Protein AF-A0A101F1X0-F1 (afdb_monomer_lite)

Sequence (66 aa):
MFVSEHSQDHGGIKMARFPEAEARIFRKYICMRCGATNPWKAEKCRKCGYKGLRAKAKEPRGGVGR

Radius of gyration: 19.19 Å; chains: 1; bounding box: 55×28×38 Å

Secondary structure (DSSP, 8-state):
------------------HHHHHHHHSEEEETTT--EEETT-SS-TTT----EEEPPSS-------

pLDDT: mean 73.68, std 12.96, range [45.28, 89.31]

Foldseek 3Di:
DDPPDPPPCPPDPPPDDDVVVLCVVQQWWAAPPPRDTHHNPDCADPPPRDRDIHGRDSDPPDPPDD

Structure (mmCIF, N/CA/C/O backbone):
data_AF-A0A101F1X0-F1
#
_entry.id   AF-A0A101F1X0-F1
#
loop_
_atom_site.group_PDB
_atom_site.id
_atom_site.type_symbol
_atom_site.label_atom_id
_atom_site.label_alt_id
_atom_site.label_comp_id
_atom_site.label_asym_id
_atom_site.label_entity_id
_atom_site.label_seq_id
_atom_site.pdbx_PDB_ins_code
_atom_site.Cartn_x
_atom_site.Cartn_y
_atom_site.Cartn_z
_atom_site.occupancy
_atom_site.B_iso_or_equiv
_atom_site.auth_seq_id
_atom_site.auth_comp_id
_atom_site.auth_asym_id
_atom_site.auth_atom_id
_atom_site.pdbx_PDB_model_num
ATOM 1 N N . MET A 1 1 ? 48.921 -4.027 -23.265 1.00 45.28 1 MET A N 1
ATOM 2 C CA . MET A 1 1 ? 48.170 -3.308 -22.216 1.00 45.28 1 MET A CA 1
ATOM 3 C C . MET A 1 1 ? 46.701 -3.480 -22.558 1.00 45.28 1 MET A C 1
ATOM 5 O O . MET A 1 1 ? 46.236 -2.902 -23.528 1.00 45.28 1 MET A O 1
ATOM 9 N N . PHE A 1 2 ? 46.067 -4.454 -21.906 1.00 48.84 2 PHE A N 1
ATOM 10 C CA . PHE A 1 2 ? 44.792 -5.056 -22.296 1.00 48.84 2 PHE A CA 1
ATOM 11 C C . PHE A 1 2 ? 43.621 -4.160 -21.879 1.00 48.84 2 PHE A C 1
ATOM 13 O O . PHE A 1 2 ? 43.200 -4.195 -20.725 1.00 48.84 2 PHE A O 1
ATOM 20 N N . VAL A 1 3 ? 43.081 -3.380 -22.816 1.00 56.97 3 VAL A N 1
ATOM 21 C CA . VAL A 1 3 ? 41.745 -2.788 -22.675 1.00 56.97 3 VAL A CA 1
ATOM 22 C C . VAL A 1 3 ? 40.746 -3.928 -22.867 1.00 56.97 3 VAL A C 1
ATOM 24 O O . VAL A 1 3 ? 40.393 -4.281 -23.984 1.00 56.97 3 VAL A O 1
ATOM 27 N N . SER A 1 4 ? 40.390 -4.597 -21.771 1.00 54.50 4 SER A N 1
ATOM 28 C CA . SER A 1 4 ? 39.301 -5.576 -21.759 1.00 54.50 4 SER A CA 1
ATOM 29 C C . SER A 1 4 ? 38.025 -4.813 -21.432 1.00 54.50 4 SER A C 1
ATOM 31 O O . SER A 1 4 ? 37.714 -4.566 -20.266 1.00 54.50 4 SER A O 1
ATOM 33 N N . GLU A 1 5 ? 37.360 -4.357 -22.489 1.00 61.41 5 GLU A N 1
ATOM 34 C CA . GLU A 1 5 ? 36.022 -3.776 -22.479 1.00 61.41 5 GLU A CA 1
ATOM 35 C C . GLU A 1 5 ? 35.061 -4.681 -21.695 1.00 61.41 5 GLU A C 1
ATOM 37 O O . GLU A 1 5 ? 34.658 -5.748 -22.149 1.00 61.41 5 GLU A O 1
ATOM 42 N N . HIS A 1 6 ? 34.687 -4.250 -20.489 1.00 63.03 6 HIS A N 1
ATOM 43 C CA . HIS A 1 6 ? 33.492 -4.743 -19.811 1.00 63.03 6 HIS A CA 1
ATOM 44 C C . HIS A 1 6 ? 32.277 -4.102 -20.495 1.00 63.03 6 HIS A C 1
ATOM 46 O O . HIS A 1 6 ? 31.720 -3.112 -20.014 1.00 63.03 6 HIS A O 1
ATOM 52 N N . SER A 1 7 ? 31.886 -4.650 -21.643 1.00 59.28 7 SER A N 1
ATOM 53 C CA . SER A 1 7 ? 30.619 -4.365 -22.316 1.00 59.28 7 SER A CA 1
ATOM 54 C C . SER A 1 7 ? 29.472 -4.920 -21.471 1.00 59.28 7 SER A C 1
ATOM 56 O O . SER A 1 7 ? 29.064 -6.075 -21.562 1.00 59.28 7 SER A O 1
ATOM 58 N N . GLN A 1 8 ? 28.978 -4.078 -20.565 1.00 60.91 8 GLN A N 1
ATOM 59 C CA . GLN A 1 8 ? 27.748 -4.312 -19.821 1.00 60.91 8 GLN A CA 1
ATOM 60 C C . GLN A 1 8 ? 26.551 -4.009 -20.724 1.00 60.91 8 GLN A C 1
ATOM 62 O O . GLN A 1 8 ? 25.897 -2.974 -20.587 1.00 60.91 8 GLN A O 1
ATOM 67 N N . ASP A 1 9 ? 26.250 -4.924 -21.640 1.00 55.94 9 ASP A N 1
ATOM 68 C CA . ASP A 1 9 ? 24.962 -4.956 -22.322 1.00 55.94 9 ASP A CA 1
ATOM 69 C C . ASP A 1 9 ? 23.895 -5.406 -21.317 1.00 55.94 9 ASP A C 1
ATOM 71 O O . ASP A 1 9 ? 23.484 -6.568 -21.268 1.00 55.94 9 ASP A O 1
ATOM 75 N N . HIS A 1 10 ? 23.433 -4.470 -20.481 1.00 62.09 10 HIS A N 1
ATOM 76 C CA . HIS A 1 10 ? 22.186 -4.607 -19.727 1.00 62.09 10 HIS A CA 1
ATOM 77 C C . HIS A 1 10 ? 21.029 -4.555 -20.727 1.00 62.09 10 HIS A C 1
ATOM 79 O O . HIS A 1 10 ? 20.300 -3.569 -20.831 1.00 62.09 10 HIS A O 1
ATOM 85 N N . GLY A 1 11 ? 20.908 -5.626 -21.515 1.00 51.25 11 GLY A N 1
ATOM 86 C CA . GLY A 1 11 ? 19.815 -5.874 -22.433 1.00 51.25 11 GLY A CA 1
ATOM 87 C C . GLY A 1 11 ? 18.515 -5.692 -21.673 1.00 51.25 11 GLY A C 1
ATOM 88 O O . GLY A 1 11 ? 18.210 -6.452 -20.754 1.00 51.25 11 GLY A O 1
ATOM 89 N N . GLY A 1 12 ? 17.792 -4.631 -22.035 1.00 55.78 12 GLY A N 1
ATOM 90 C CA . GLY A 1 12 ? 16.574 -4.197 -21.377 1.00 55.78 12 GLY A CA 1
ATOM 91 C C . GLY A 1 12 ? 15.623 -5.366 -21.166 1.00 55.78 12 GLY A C 1
ATOM 92 O O . GLY A 1 12 ? 14.957 -5.823 -22.098 1.00 55.78 12 GLY A O 1
ATOM 93 N N . ILE A 1 13 ? 15.546 -5.829 -19.917 1.00 56.69 13 ILE A N 1
ATOM 94 C CA . ILE A 1 13 ? 14.518 -6.746 -19.447 1.00 56.69 13 ILE A CA 1
ATOM 95 C C . ILE A 1 13 ? 13.227 -5.933 -19.440 1.00 56.69 13 ILE A C 1
ATOM 97 O O . ILE A 1 13 ? 12.856 -5.280 -18.466 1.00 56.69 13 ILE A O 1
ATOM 101 N N . LYS A 1 14 ? 12.566 -5.930 -20.596 1.00 59.38 14 LYS A N 1
ATOM 102 C CA . LYS A 1 14 ? 11.196 -5.464 -20.790 1.00 59.38 14 LYS A CA 1
ATOM 103 C C . LYS A 1 14 ? 10.377 -6.180 -19.715 1.00 59.38 14 LYS A C 1
ATOM 105 O O . LYS A 1 14 ? 10.289 -7.404 -19.754 1.00 59.38 14 LYS A O 1
ATOM 110 N N . MET A 1 15 ? 9.878 -5.450 -18.715 1.00 59.53 15 MET A N 1
ATOM 111 C CA . MET A 1 15 ? 9.140 -6.015 -17.580 1.00 59.53 15 MET A CA 1
ATOM 112 C C . MET A 1 15 ? 7.955 -6.840 -18.097 1.00 59.53 15 MET A C 1
ATOM 114 O O . MET A 1 15 ? 6.897 -6.292 -18.406 1.00 59.53 15 MET A O 1
ATOM 118 N N . ALA A 1 16 ? 8.137 -8.155 -18.215 1.00 69.31 16 ALA A N 1
ATOM 119 C CA . ALA A 1 16 ? 7.061 -9.068 -18.551 1.00 69.31 16 ALA A CA 1
ATOM 120 C C . ALA A 1 16 ? 5.966 -8.919 -17.483 1.00 69.31 16 ALA A C 1
ATOM 122 O O . ALA A 1 16 ? 6.226 -8.993 -16.278 1.00 69.31 16 ALA A O 1
ATOM 123 N N . ARG A 1 17 ? 4.740 -8.613 -17.921 1.00 65.12 17 ARG A N 1
ATOM 124 C CA . ARG A 1 17 ? 3.603 -8.394 -17.024 1.00 65.12 17 ARG A CA 1
ATOM 125 C C . ARG A 1 17 ? 3.075 -9.743 -16.551 1.00 65.12 17 ARG A C 1
ATOM 127 O O . ARG A 1 17 ? 2.315 -10.399 -17.253 1.00 65.12 17 ARG A O 1
ATOM 134 N N . PHE A 1 18 ? 3.488 -10.145 -15.352 1.00 77.81 18 PHE A N 1
ATOM 135 C CA . PHE A 1 18 ? 2.994 -11.347 -14.685 1.00 77.81 18 PHE A CA 1
ATOM 136 C C . PHE A 1 18 ? 1.859 -10.990 -13.709 1.00 77.81 18 PHE A C 1
ATOM 138 O O . PHE A 1 18 ? 2.140 -10.462 -12.627 1.00 77.81 18 PHE A O 1
ATOM 145 N N . PRO A 1 19 ? 0.588 -11.304 -14.020 1.00 77.75 19 PRO A N 1
ATOM 146 C CA . PRO A 1 19 ? -0.549 -10.916 -13.179 1.00 77.75 19 PRO A CA 1
ATOM 147 C C . PRO A 1 19 ? -0.508 -11.544 -11.772 1.00 77.75 19 PRO A C 1
ATOM 149 O O . PRO A 1 19 ? -0.931 -10.919 -10.795 1.00 77.75 19 PRO A O 1
ATOM 152 N N . GLU A 1 20 ? 0.062 -12.745 -11.626 1.00 79.88 20 GLU A N 1
ATOM 153 C CA . GLU A 1 20 ? 0.268 -13.394 -10.322 1.00 79.88 20 GLU A CA 1
ATOM 154 C C . GLU A 1 20 ? 1.240 -12.621 -9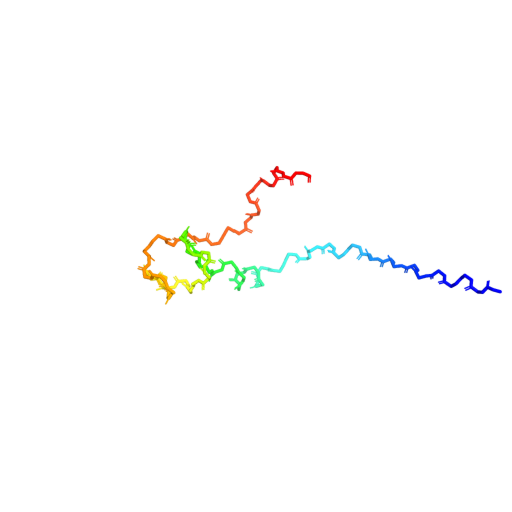.418 1.00 79.88 20 GLU A C 1
ATOM 156 O O . GLU A 1 20 ? 0.972 -12.403 -8.229 1.00 79.88 20 GLU A O 1
ATOM 161 N N . ALA A 1 21 ? 2.356 -12.158 -9.986 1.00 79.69 21 ALA A N 1
ATOM 162 C CA . ALA A 1 21 ? 3.365 -11.402 -9.255 1.00 79.69 21 ALA A CA 1
ATOM 163 C C . ALA A 1 21 ? 2.828 -10.026 -8.842 1.00 79.69 21 ALA A C 1
ATOM 165 O O . ALA A 1 21 ? 2.996 -9.611 -7.691 1.00 79.69 21 ALA A O 1
ATOM 166 N N . GLU A 1 22 ? 2.101 -9.352 -9.736 1.00 74.25 22 GLU A N 1
ATOM 167 C CA . GLU A 1 22 ? 1.433 -8.085 -9.436 1.00 74.25 22 GLU A CA 1
ATOM 168 C C . GLU A 1 22 ? 0.491 -8.230 -8.238 1.00 74.25 22 GLU A C 1
ATOM 170 O O . GLU A 1 22 ? 0.561 -7.467 -7.270 1.00 74.25 22 GLU A O 1
ATOM 175 N N . ALA A 1 23 ? -0.349 -9.262 -8.240 1.00 77.88 23 ALA A N 1
ATOM 176 C CA . ALA A 1 23 ? -1.282 -9.486 -7.153 1.00 77.88 23 ALA A CA 1
ATOM 17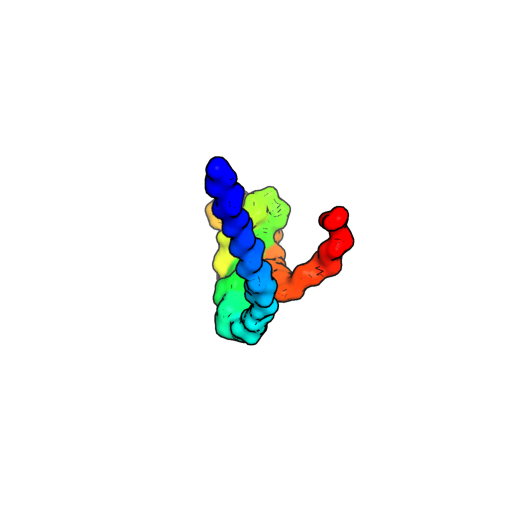7 C C . ALA A 1 23 ? -0.554 -9.73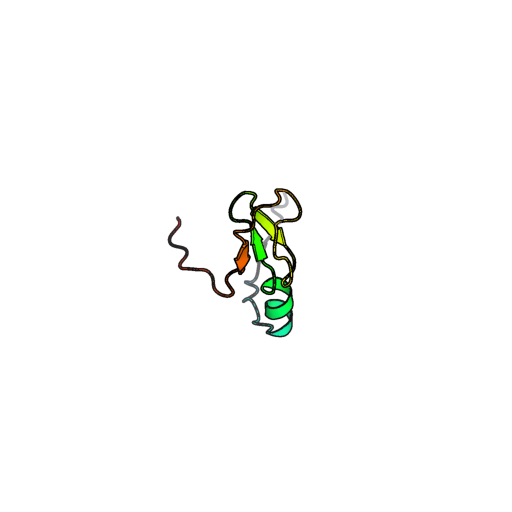8 -5.816 1.00 77.88 23 ALA A C 1
ATOM 179 O O . ALA A 1 23 ? -1.042 -9.318 -4.767 1.00 77.88 23 ALA A O 1
ATOM 180 N N . ARG A 1 24 ? 0.621 -10.378 -5.807 1.00 78.25 24 ARG A N 1
ATOM 181 C CA . ARG A 1 24 ? 1.415 -10.581 -4.578 1.00 78.25 24 ARG A CA 1
ATOM 182 C C . ARG A 1 24 ? 2.087 -9.297 -4.078 1.00 78.25 24 ARG A C 1
ATOM 184 O O . ARG A 1 24 ? 2.234 -9.093 -2.870 1.00 78.25 24 ARG A O 1
ATOM 191 N N . ILE A 1 25 ? 2.497 -8.423 -4.990 1.00 80.75 25 ILE A N 1
ATOM 192 C CA . ILE A 1 25 ? 3.241 -7.201 -4.668 1.00 80.75 25 ILE A CA 1
ATOM 193 C C . ILE A 1 25 ? 2.300 -6.064 -4.247 1.00 80.75 25 ILE A C 1
ATOM 195 O O . ILE A 1 25 ? 2.614 -5.335 -3.297 1.00 80.75 25 ILE A O 1
ATOM 199 N N . PHE A 1 26 ? 1.157 -5.919 -4.922 1.00 80.12 26 PHE A N 1
ATOM 200 C CA . PHE A 1 26 ? 0.240 -4.787 -4.753 1.00 80.12 26 PHE A CA 1
ATOM 201 C C . PHE A 1 26 ? -0.860 -5.006 -3.708 1.00 80.12 26 PHE A C 1
ATOM 203 O O . PHE A 1 26 ? -1.407 -4.023 -3.212 1.00 80.12 26 PHE A O 1
ATOM 210 N N . ARG A 1 27 ? -1.141 -6.248 -3.280 1.00 83.44 27 ARG A N 1
ATOM 211 C CA . ARG A 1 27 ? -2.091 -6.553 -2.184 1.00 83.44 27 ARG A CA 1
ATOM 212 C C . ARG A 1 27 ? -1.525 -6.213 -0.795 1.00 83.44 27 ARG A C 1
ATOM 214 O O . ARG A 1 27 ? -1.484 -7.046 0.109 1.00 83.44 27 ARG A O 1
ATOM 221 N N . LYS A 1 28 ? -1.043 -4.983 -0.621 1.00 87.12 28 LYS A N 1
ATOM 222 C CA . LYS A 1 28 ? -0.482 -4.467 0.632 1.00 87.12 28 LYS A CA 1
ATOM 223 C C . LYS A 1 28 ? -0.964 -3.042 0.875 1.00 87.12 28 LYS A C 1
ATOM 225 O O . LYS A 1 28 ? -1.099 -2.248 -0.057 1.00 87.12 28 LYS A O 1
ATOM 230 N N . TYR A 1 29 ? -1.158 -2.712 2.142 1.00 88.12 29 TYR A N 1
ATOM 231 C CA . TYR A 1 29 ? -1.436 -1.354 2.580 1.00 88.12 29 TYR A CA 1
ATOM 232 C C . TYR A 1 29 ? -0.149 -0.655 3.001 1.00 88.12 29 TYR A C 1
ATOM 234 O O . TYR A 1 29 ? 0.786 -1.283 3.486 1.00 88.12 29 TYR A O 1
ATOM 242 N N . ILE A 1 30 ? -0.092 0.659 2.848 1.00 86.81 30 ILE A N 1
ATOM 243 C CA . ILE A 1 30 ? 1.026 1.488 3.285 1.00 86.81 30 ILE A CA 1
ATOM 244 C C . ILE A 1 30 ? 0.473 2.525 4.253 1.00 86.81 30 ILE A C 1
ATOM 246 O O . ILE A 1 30 ? -0.515 3.198 3.965 1.00 86.81 30 ILE A O 1
ATOM 250 N N . CYS A 1 31 ? 1.093 2.641 5.422 1.00 89.00 31 CYS A N 1
ATOM 251 C CA . CYS A 1 31 ? 0.704 3.662 6.384 1.00 89.00 31 CYS A CA 1
ATOM 252 C C . CYS A 1 31 ? 1.081 5.055 5.866 1.00 89.00 31 CYS A C 1
ATOM 254 O O . CYS A 1 31 ? 2.213 5.268 5.433 1.00 89.00 31 CYS A O 1
ATOM 256 N N . MET A 1 32 ? 0.159 6.013 5.965 1.00 86.12 32 MET A N 1
ATOM 257 C CA . MET A 1 32 ? 0.412 7.397 5.552 1.00 86.12 32 MET A CA 1
ATOM 258 C C . MET A 1 32 ? 1.299 8.181 6.528 1.00 86.12 32 MET A C 1
ATOM 260 O O . MET A 1 32 ? 1.865 9.190 6.134 1.00 86.12 32 MET A O 1
ATOM 264 N N . ARG A 1 33 ? 1.459 7.712 7.775 1.00 85.88 33 ARG A N 1
ATOM 265 C CA . ARG A 1 33 ? 2.295 8.373 8.793 1.00 85.88 33 ARG A CA 1
ATOM 266 C C . ARG A 1 33 ? 3.739 7.863 8.810 1.00 85.88 33 ARG A C 1
ATOM 268 O O . ARG A 1 33 ? 4.660 8.659 8.870 1.00 85.88 33 ARG A O 1
ATOM 275 N N . CYS A 1 34 ? 3.943 6.545 8.792 1.00 85.88 34 CYS A N 1
ATOM 276 C CA . CYS A 1 34 ? 5.276 5.941 8.957 1.00 85.88 34 CYS A CA 1
ATOM 277 C C . CYS A 1 34 ? 5.804 5.215 7.711 1.00 85.88 34 CYS A C 1
ATOM 279 O O . CYS A 1 34 ? 6.895 4.657 7.755 1.00 85.88 34 CYS A O 1
ATOM 281 N N . GLY A 1 35 ? 5.020 5.125 6.632 1.00 82.00 35 GLY A N 1
ATOM 282 C CA . GLY A 1 35 ? 5.422 4.418 5.411 1.00 82.00 35 GLY A CA 1
ATOM 283 C C . GLY A 1 35 ? 5.531 2.892 5.548 1.00 82.00 35 GLY A C 1
ATOM 284 O O . GLY A 1 35 ? 5.866 2.216 4.578 1.00 82.00 35 GLY A O 1
ATOM 285 N N . ALA A 1 36 ? 5.226 2.318 6.718 1.00 86.56 36 ALA A N 1
ATOM 286 C CA . ALA A 1 36 ? 5.303 0.877 6.929 1.00 86.56 36 ALA A CA 1
ATOM 287 C C . ALA A 1 36 ? 4.305 0.122 6.041 1.00 86.56 36 ALA A C 1
ATOM 289 O O . ALA A 1 36 ? 3.157 0.547 5.861 1.00 86.56 36 ALA A O 1
ATOM 290 N N . THR A 1 37 ? 4.741 -1.034 5.536 1.00 85.19 37 THR A N 1
ATOM 291 C CA . THR A 1 37 ? 3.892 -1.921 4.740 1.00 85.19 37 THR A CA 1
ATOM 292 C C . THR A 1 37 ? 3.095 -2.842 5.663 1.00 85.19 37 THR A C 1
ATOM 294 O O . THR A 1 37 ? 3.644 -3.596 6.467 1.00 85.19 37 THR A O 1
ATOM 297 N N . ASN A 1 38 ? 1.778 -2.774 5.551 1.00 86.69 38 ASN A N 1
ATOM 298 C CA . ASN A 1 38 ? 0.805 -3.511 6.338 1.00 86.69 38 ASN A CA 1
ATOM 299 C C . ASN A 1 38 ? 0.071 -4.540 5.452 1.00 86.69 38 ASN A C 1
ATOM 301 O O . ASN A 1 38 ? -0.006 -4.370 4.231 1.00 86.69 38 ASN A O 1
ATOM 305 N N . PRO A 1 39 ? -0.449 -5.629 6.044 1.00 85.94 39 PRO A N 1
ATOM 306 C CA . PRO A 1 39 ? -1.185 -6.653 5.313 1.00 85.94 39 PRO A CA 1
ATOM 307 C C . PRO A 1 39 ? -2.562 -6.124 4.888 1.00 85.94 39 PRO A C 1
ATOM 309 O O . PRO A 1 39 ? -3.086 -5.202 5.505 1.00 85.94 39 PRO A O 1
ATOM 312 N N . TRP A 1 40 ? -3.171 -6.741 3.871 1.00 81.12 40 TRP A N 1
ATOM 313 C CA . TRP A 1 40 ? -4.467 -6.334 3.297 1.00 81.12 40 TRP A CA 1
ATOM 314 C C . TRP A 1 40 ? -5.663 -6.374 4.272 1.00 81.12 40 TRP A C 1
ATOM 316 O O . TRP A 1 40 ? -6.733 -5.877 3.963 1.00 81.12 40 TRP A O 1
ATOM 326 N N . LYS A 1 41 ? -5.518 -6.965 5.459 1.00 81.88 41 LYS A N 1
ATOM 327 C CA . L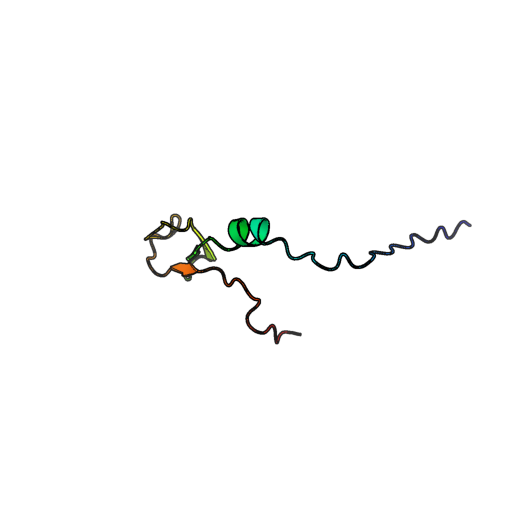YS A 1 41 ? -6.578 -7.007 6.483 1.00 81.88 41 LYS A CA 1
ATOM 328 C C . LYS A 1 41 ? -6.269 -6.145 7.712 1.00 81.88 41 LYS A C 1
ATOM 330 O O . LYS A 1 41 ? -6.922 -6.287 8.734 1.00 81.88 41 LYS A O 1
ATOM 335 N N . ALA A 1 42 ? -5.234 -5.305 7.662 1.00 82.69 42 ALA A N 1
ATOM 336 C CA . ALA A 1 42 ? -4.888 -4.463 8.800 1.00 82.69 42 ALA A CA 1
ATOM 337 C C . ALA A 1 42 ? -5.756 -3.202 8.854 1.00 82.69 42 ALA A C 1
ATOM 339 O O . ALA A 1 42 ? -5.704 -2.376 7.949 1.00 82.69 42 ALA A O 1
ATOM 340 N N . GLU A 1 43 ? -6.466 -3.025 9.965 1.00 83.25 43 GLU A N 1
ATOM 341 C CA . GLU A 1 43 ? -7.228 -1.806 10.280 1.00 83.25 43 GLU A CA 1
ATOM 342 C C . GLU A 1 43 ? -6.350 -0.704 10.900 1.00 83.25 43 GLU A C 1
ATOM 344 O O . GLU A 1 43 ? -6.695 0.476 10.901 1.00 83.25 43 GLU A O 1
ATOM 349 N N . LYS A 1 44 ? -5.185 -1.086 11.439 1.00 87.06 44 LYS A N 1
ATOM 350 C CA . LYS A 1 44 ? -4.212 -0.180 12.059 1.00 87.06 44 LYS A CA 1
ATOM 351 C C . LYS A 1 44 ? -2.791 -0.541 11.663 1.00 87.06 44 LYS A C 1
ATOM 353 O O . LYS A 1 44 ? -2.456 -1.708 11.446 1.00 87.06 44 LYS A O 1
ATOM 358 N N . CYS A 1 45 ? -1.922 0.461 11.596 1.00 89.31 45 CYS A N 1
ATOM 359 C CA . CYS A 1 45 ? -0.516 0.217 11.336 1.00 89.31 45 CYS A CA 1
ATOM 360 C C . CYS A 1 45 ? 0.127 -0.500 12.528 1.00 89.31 45 CYS A C 1
ATOM 362 O O . CYS A 1 45 ? 0.048 -0.022 13.658 1.00 89.31 45 CYS A O 1
ATOM 364 N N . ARG A 1 46 ? 0.841 -1.599 12.257 1.00 86.06 46 ARG A N 1
ATOM 365 C CA . ARG A 1 46 ? 1.528 -2.399 13.287 1.00 86.06 46 ARG A CA 1
ATOM 366 C C . ARG A 1 46 ? 2.617 -1.638 14.053 1.00 86.06 46 ARG A C 1
ATOM 368 O O . ARG A 1 46 ? 2.949 -2.031 15.159 1.00 86.06 46 ARG A O 1
ATOM 375 N N . LYS A 1 47 ? 3.167 -0.565 13.472 1.00 83.06 47 LYS A N 1
ATOM 376 C CA . LYS A 1 47 ? 4.268 0.216 14.061 1.00 83.06 47 LYS A CA 1
ATOM 377 C C . LYS A 1 47 ? 3.802 1.431 14.862 1.00 83.06 47 LYS A C 1
ATOM 379 O O . LYS A 1 47 ? 4.366 1.719 15.903 1.00 83.06 47 LYS A O 1
ATOM 384 N N . CYS A 1 48 ? 2.816 2.170 14.354 1.00 86.38 48 CYS A N 1
ATOM 385 C CA . CYS A 1 48 ? 2.422 3.465 14.924 1.00 86.38 48 CYS A CA 1
ATOM 386 C C . CYS A 1 48 ? 0.961 3.535 15.388 1.00 86.38 48 CYS A C 1
ATOM 388 O O . CYS A 1 48 ? 0.529 4.587 15.844 1.00 86.38 48 CYS A O 1
ATOM 390 N N . GLY A 1 49 ? 0.167 2.474 15.205 1.00 84.62 49 GLY A N 1
ATOM 391 C CA . GLY A 1 49 ? -1.250 2.447 15.586 1.00 84.62 49 GLY A CA 1
ATOM 392 C C . GLY A 1 49 ? -2.175 3.340 14.745 1.00 84.62 49 GLY A C 1
ATOM 393 O O . GLY A 1 49 ? -3.380 3.347 14.972 1.00 84.62 49 GLY A O 1
ATOM 394 N N . TYR A 1 50 ? -1.650 4.071 13.756 1.00 86.19 50 TYR A N 1
ATOM 395 C CA . TYR A 1 50 ? -2.439 4.961 12.902 1.00 86.19 50 TYR A CA 1
ATOM 396 C C . TYR A 1 50 ? -3.399 4.172 11.997 1.00 86.19 50 TYR A C 1
ATOM 398 O O . TYR A 1 50 ? -2.999 3.161 11.413 1.00 86.19 50 TYR A O 1
ATOM 406 N N . LYS A 1 51 ? -4.645 4.650 11.870 1.00 83.25 51 LYS A N 1
ATOM 407 C CA . LYS A 1 51 ? -5.727 4.014 11.089 1.00 83.25 51 LYS A CA 1
ATOM 408 C C . LYS A 1 51 ? -5.758 4.436 9.612 1.00 83.25 51 LYS A C 1
ATOM 410 O O . LYS A 1 51 ? -6.392 3.781 8.797 1.00 83.25 51 LYS A O 1
ATOM 415 N N . GLY A 1 52 ? -5.042 5.501 9.239 1.00 82.94 52 GLY A N 1
ATOM 416 C CA . GLY A 1 52 ? -4.943 5.950 7.846 1.00 82.94 52 GLY A CA 1
ATOM 417 C C . GLY A 1 52 ? -3.953 5.105 7.041 1.00 82.94 52 GLY A C 1
ATOM 418 O O . GLY A 1 52 ? -2.759 5.426 6.947 1.00 82.94 52 GLY A O 1
ATOM 419 N N . LEU A 1 53 ? -4.445 3.995 6.493 1.00 87.19 53 LEU A N 1
ATOM 420 C CA . LEU A 1 53 ? -3.710 3.096 5.610 1.00 87.19 53 LEU A CA 1
ATOM 421 C C . LEU A 1 53 ? -4.206 3.278 4.172 1.00 87.19 53 LEU A C 1
ATOM 423 O O . LEU A 1 53 ? -5.393 3.160 3.897 1.00 87.19 53 LEU A O 1
ATOM 427 N N . ARG A 1 54 ? -3.284 3.530 3.239 1.00 86.19 54 ARG A N 1
ATOM 428 C CA . ARG A 1 54 ? -3.582 3.646 1.803 1.00 86.19 54 ARG A CA 1
ATOM 429 C C . ARG A 1 54 ? -3.182 2.378 1.063 1.00 86.19 54 ARG A C 1
ATOM 431 O O . ARG A 1 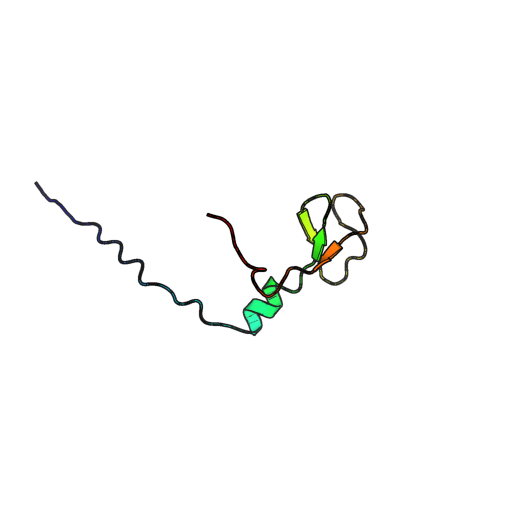54 ? -2.142 1.795 1.371 1.00 86.19 54 ARG A O 1
ATOM 438 N N . ALA A 1 55 ? -3.963 1.945 0.077 1.00 85.12 55 ALA A N 1
ATOM 439 C CA . ALA A 1 55 ? -3.576 0.811 -0.764 1.00 85.12 55 ALA A CA 1
ATOM 440 C C . ALA A 1 55 ? -2.315 1.153 -1.577 1.00 85.12 55 ALA A C 1
ATOM 442 O O . ALA A 1 55 ? -2.107 2.304 -1.988 1.00 85.12 55 ALA A O 1
ATOM 443 N N . LYS A 1 56 ? -1.440 0.166 -1.798 1.00 78.62 56 LYS A N 1
ATOM 444 C CA . LYS A 1 56 ? -0.335 0.331 -2.745 1.00 78.62 56 LYS A CA 1
ATOM 445 C C . LYS A 1 56 ? -0.927 0.441 -4.154 1.00 78.62 56 LYS A C 1
ATOM 447 O O . LYS A 1 56 ? -1.723 -0.399 -4.555 1.00 78.62 56 LYS A O 1
ATOM 452 N N . ALA A 1 57 ? -0.566 1.499 -4.879 1.00 75.44 57 ALA A N 1
ATOM 453 C CA . ALA A 1 57 ? -1.053 1.703 -6.239 1.00 75.44 57 ALA A CA 1
ATOM 454 C C . ALA A 1 57 ? -0.508 0.605 -7.159 1.00 75.44 57 ALA A C 1
ATOM 456 O O . ALA A 1 57 ? 0.682 0.298 -7.087 1.00 75.44 57 ALA A O 1
ATOM 457 N N . LYS A 1 58 ? -1.393 0.027 -7.978 1.00 68.88 58 LYS A N 1
ATOM 458 C CA . LYS A 1 58 ? -1.061 -0.994 -8.981 1.00 68.88 58 LYS A CA 1
ATOM 459 C C . LYS A 1 58 ? -0.326 -0.393 -10.181 1.00 68.88 58 LYS A C 1
ATOM 461 O O . LYS A 1 58 ? 0.556 -1.026 -10.742 1.00 68.88 58 LYS A O 1
ATOM 466 N N . GLU A 1 59 ? -0.656 0.847 -10.522 1.00 64.75 59 GLU A N 1
ATOM 467 C CA . GLU A 1 59 ? -0.024 1.595 -11.602 1.00 64.75 59 GLU A CA 1
ATOM 468 C C . GLU A 1 59 ? 0.842 2.720 -11.013 1.00 64.75 59 GLU A C 1
ATOM 470 O O . GLU A 1 59 ? 0.444 3.326 -10.004 1.00 64.75 59 GLU A O 1
ATOM 475 N N . PRO A 1 60 ? 2.036 3.002 -11.569 1.00 66.06 60 PRO A N 1
ATOM 476 C CA . PRO A 1 60 ? 2.763 4.217 -11.232 1.00 66.06 60 PRO A CA 1
ATOM 477 C C . PRO A 1 60 ? 1.852 5.415 -11.499 1.00 66.06 60 PRO A C 1
ATOM 479 O O . PRO A 1 60 ? 1.471 5.691 -12.631 1.00 66.06 60 PRO A O 1
ATOM 482 N N . ARG A 1 61 ? 1.475 6.132 -10.439 1.00 64.62 61 ARG A N 1
ATOM 483 C CA . ARG A 1 61 ? 0.751 7.393 -10.589 1.00 64.62 61 ARG A CA 1
ATOM 484 C C . ARG A 1 61 ? 1.740 8.386 -11.179 1.00 64.62 61 ARG A C 1
ATOM 486 O O . ARG A 1 61 ? 2.666 8.749 -10.463 1.00 64.62 61 ARG A O 1
ATOM 493 N N . GLY A 1 62 ? 1.561 8.703 -12.465 1.00 58.75 62 GLY A N 1
ATOM 494 C CA . GLY A 1 62 ? 2.285 9.704 -13.254 1.00 58.75 62 GLY A CA 1
ATOM 495 C C . GLY A 1 62 ? 3.577 10.184 -12.610 1.00 58.75 62 GLY A C 1
ATOM 496 O O . GLY A 1 62 ? 3.574 11.175 -11.883 1.00 58.75 62 GLY A O 1
ATOM 497 N N . GLY A 1 63 ? 4.672 9.467 -12.856 1.00 52.50 63 GLY A N 1
ATOM 498 C CA . GLY A 1 63 ? 5.998 9.964 -12.526 1.00 52.50 63 GLY A CA 1
ATOM 499 C C . GLY A 1 63 ? 6.329 11.142 -13.432 1.00 52.50 63 GLY A C 1
ATOM 500 O O . GLY A 1 63 ? 7.011 10.967 -14.430 1.00 52.50 63 GLY A O 1
ATOM 501 N N . VAL A 1 64 ? 5.842 12.335 -13.100 1.00 59.66 6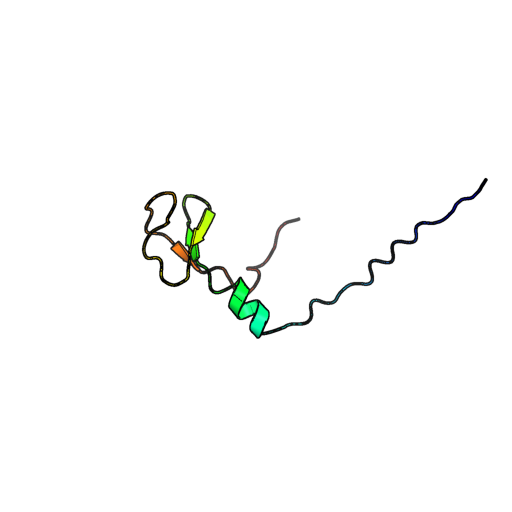4 VAL A N 1
ATOM 502 C CA . VAL A 1 64 ? 6.573 13.557 -13.426 1.00 59.66 64 VAL A CA 1
ATOM 503 C C . VAL A 1 64 ? 7.569 13.730 -12.292 1.00 59.66 64 VAL A C 1
ATOM 505 O O . VAL A 1 64 ? 7.181 14.001 -11.155 1.00 59.66 64 VAL A O 1
ATOM 508 N N . GLY A 1 65 ? 8.848 13.495 -12.572 1.00 58.62 65 GLY A N 1
ATOM 509 C CA . GLY A 1 65 ? 9.867 13.619 -11.542 1.00 58.62 65 GLY A CA 1
ATOM 510 C C . GLY A 1 65 ? 11.291 13.329 -11.990 1.00 58.62 65 GLY A C 1
ATOM 511 O O . GLY A 1 65 ? 11.884 12.403 -11.442 1.00 58.62 65 GLY A O 1
ATOM 512 N N . ARG A 1 66 ? 11.817 14.229 -12.836 1.00 48.28 66 ARG A N 1
ATOM 513 C CA . ARG A 1 66 ? 13.229 14.433 -13.226 1.00 48.28 66 ARG A CA 1
ATOM 514 C C . ARG A 1 66 ? 13.793 13.502 -14.289 1.00 48.28 66 ARG A C 1
ATOM 516 O O . ARG A 1 66 ? 13.711 12.271 -14.110 1.00 48.28 66 ARG A O 1
#